Protein AF-A0A6L2ZKD2-F1 (afdb_monomer)

InterPro domains:
  IPR010437 Type III secretion system SsaH/EsaH [PF06287] (17-81)
  IPR010437 Type III secretion system SsaH/EsaH [TIGR02498] (6-81)
  IPR011990 Tetratricopeptide-like helical domain superfamily [G3DSA:1.25.40.10] (4-85)

Mean predicted aligned error: 3.17 Å

pLDDT: mean 94.4, std 8.6, range [49.38, 98.38]

Foldseek 3Di:
DDPDDLVRLVVLLVVLLVCLVVVVLVSNVVNLVCLCVSDVDPVVSLLSNLSNCVSVVVLVVSLVSLVVDPDPSSVVVNVVSVVVVVD

Organism: NCBI:txid138073

Nearest PDB structures (foldseek):
  7y6c-assembly2_E  TM=8.632E-01  e=3.009E-04  Edwardsiella piscicida
  7y6b-assembly2_E  TM=8.811E-01  e=6.964E-04  Edwardsiella piscicida
  4jl0-assembly2_B  TM=6.596E-01  e=3.275E-01  Pseudomonas aeruginosa CHA
  5lyn-assembly1_B  TM=6.396E-01  e=4.097E-01  Saccharomyces cerevisiae
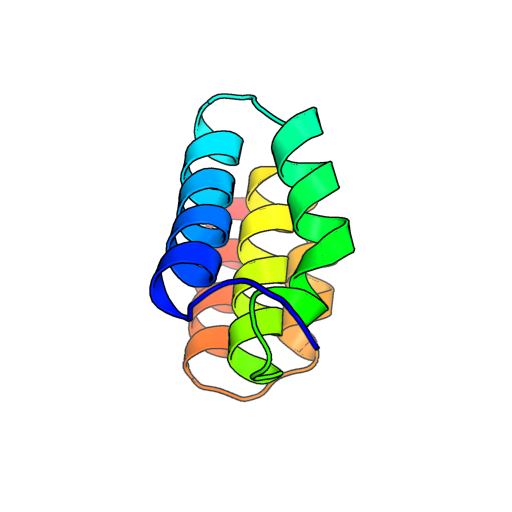  6fd7-assembly1_A  TM=6.136E-01  e=1.060E+00  Homo sapiens

Sequence (87 aa):
MTLLTQSCRQLIVEAAMAGVNHGLHKEVRAILEVLPFLVPDAEVRLSCQAILLFGLGESQQALQLLEKSQEPDALALRQLFESASSS

Radius of gyration: 12.8 Å; Cα contacts (8 Å, |Δi|>4): 79; chains: 1; bounding box: 30×28×29 Å

Structure (mmCIF, N/CA/C/O backbone):
data_AF-A0A6L2ZKD2-F1
#
_entry.id   AF-A0A6L2ZKD2-F1
#
loop_
_atom_site.group_PDB
_atom_site.id
_atom_site.type_symbol
_atom_site.label_atom_id
_atom_site.label_alt_id
_atom_site.label_comp_id
_atom_site.label_asym_id
_atom_site.label_entity_id
_atom_site.label_seq_id
_atom_site.pdbx_PDB_ins_code
_atom_site.Cartn_x
_atom_site.Cartn_y
_atom_site.Cartn_z
_atom_site.occupancy
_atom_site.B_iso_or_equiv
_atom_site.auth_seq_id
_atom_site.auth_comp_id
_atom_site.auth_asym_id
_atom_site.auth_atom_id
_atom_site.pdbx_PDB_model_num
ATOM 1 N N . MET A 1 1 ? 11.285 -14.626 -9.626 1.00 49.38 1 MET A N 1
ATOM 2 C CA . MET A 1 1 ? 12.265 -13.565 -9.951 1.00 49.38 1 MET A CA 1
ATOM 3 C C . MET A 1 1 ? 11.548 -12.490 -10.746 1.00 49.38 1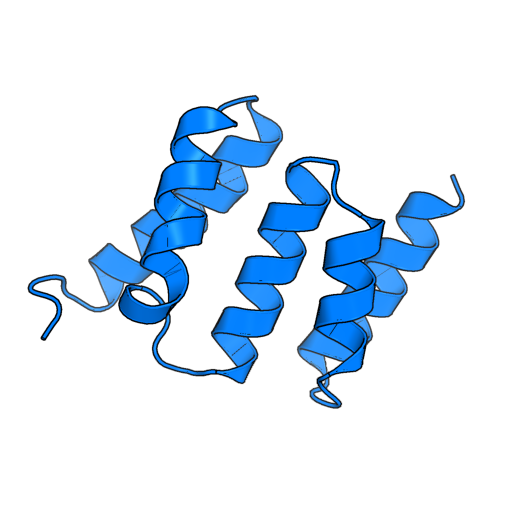 MET A C 1
ATOM 5 O O . MET A 1 1 ? 10.996 -12.809 -11.789 1.00 49.38 1 MET A O 1
ATOM 9 N N . THR A 1 2 ? 11.511 -11.249 -10.268 1.00 61.12 2 THR A N 1
ATOM 10 C CA . THR A 1 2 ? 11.080 -10.103 -11.082 1.00 61.12 2 THR A CA 1
ATOM 11 C C . THR A 1 2 ? 12.252 -9.593 -11.908 1.00 61.12 2 THR A C 1
ATOM 13 O O . THR A 1 2 ? 13.305 -9.312 -11.345 1.00 61.12 2 THR A O 1
ATOM 16 N N . LEU A 1 3 ? 12.064 -9.438 -13.221 1.00 84.19 3 LEU A N 1
ATOM 17 C CA . LEU A 1 3 ? 13.077 -8.917 -14.156 1.00 84.19 3 LEU A CA 1
ATOM 18 C C . LEU A 1 3 ? 13.377 -7.413 -13.965 1.00 84.19 3 LEU A C 1
ATOM 20 O O . LEU A 1 3 ? 14.268 -6.874 -14.612 1.00 84.19 3 LEU A O 1
ATOM 24 N N . LEU A 1 4 ? 12.630 -6.731 -13.092 1.00 93.19 4 LEU A N 1
ATOM 25 C CA . LEU A 1 4 ? 12.715 -5.290 -12.870 1.00 93.19 4 LEU A CA 1
ATOM 26 C C . LEU A 1 4 ? 13.768 -4.925 -11.820 1.00 93.19 4 LEU A C 1
ATOM 28 O O . LEU A 1 4 ? 13.818 -5.522 -10.738 1.00 93.19 4 LEU A O 1
ATOM 32 N N . THR A 1 5 ? 14.533 -3.869 -12.100 1.00 95.50 5 THR A N 1
ATOM 33 C CA . THR A 1 5 ? 15.404 -3.219 -11.111 1.00 95.50 5 THR A CA 1
ATOM 34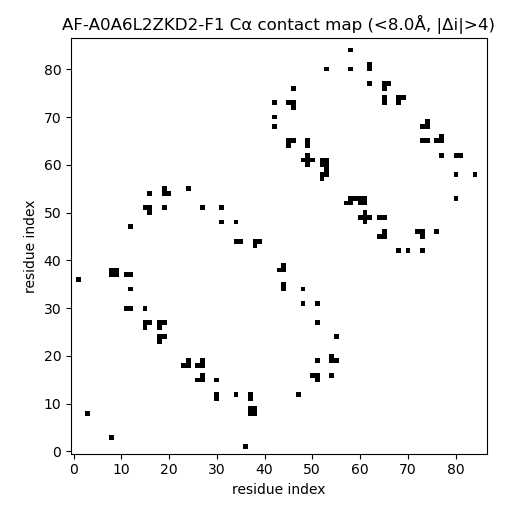 C C . THR A 1 5 ? 14.580 -2.671 -9.943 1.00 95.50 5 THR A C 1
ATOM 36 O O . THR A 1 5 ? 13.375 -2.445 -10.061 1.00 95.50 5 THR A O 1
ATOM 39 N N . GLN A 1 6 ? 15.226 -2.431 -8.799 1.00 94.38 6 GLN A N 1
ATOM 40 C CA . GLN A 1 6 ? 14.559 -1.821 -7.645 1.00 94.38 6 GLN A CA 1
ATOM 41 C C . GLN A 1 6 ? 13.929 -0.467 -7.993 1.00 94.38 6 GLN A C 1
ATOM 43 O O . GLN A 1 6 ? 12.771 -0.241 -7.655 1.00 94.38 6 GLN A O 1
ATOM 48 N N . SER A 1 7 ? 14.655 0.386 -8.718 1.00 96.38 7 SER A N 1
ATOM 49 C CA . SER A 1 7 ? 14.161 1.697 -9.143 1.00 96.38 7 SER A CA 1
ATOM 50 C C . SER A 1 7 ? 12.937 1.595 -10.053 1.00 96.38 7 SER A C 1
ATOM 52 O O . SER A 1 7 ? 11.976 2.333 -9.863 1.00 96.38 7 SER A O 1
ATOM 54 N N . CYS A 1 8 ? 12.909 0.641 -10.990 1.00 97.00 8 CYS A N 1
ATOM 55 C CA . CYS A 1 8 ? 11.728 0.418 -11.823 1.00 97.00 8 CYS A CA 1
ATOM 56 C C . CYS A 1 8 ? 10.516 -0.025 -10.996 1.00 97.00 8 CYS A C 1
ATOM 58 O O . CYS A 1 8 ? 9.414 0.457 -11.236 1.00 97.00 8 CYS A O 1
ATOM 60 N N . ARG A 1 9 ? 10.698 -0.919 -10.015 1.00 97.06 9 ARG A N 1
ATOM 61 C CA . ARG A 1 9 ? 9.585 -1.350 -9.153 1.00 97.06 9 ARG A CA 1
ATOM 62 C C . ARG A 1 9 ? 9.043 -0.196 -8.312 1.00 97.06 9 ARG A C 1
ATOM 64 O O . ARG A 1 9 ? 7.830 -0.048 -8.222 1.00 97.06 9 ARG A O 1
ATOM 71 N N . GLN A 1 10 ? 9.930 0.630 -7.760 1.00 97.19 10 GLN A N 1
ATOM 72 C CA . GLN A 1 10 ? 9.557 1.823 -7.002 1.00 97.19 10 GLN A CA 1
ATOM 73 C C . GLN A 1 10 ? 8.738 2.802 -7.855 1.00 97.19 10 GLN A C 1
ATOM 75 O O . GLN A 1 10 ? 7.645 3.182 -7.446 1.00 97.19 10 GLN A O 1
ATOM 80 N N . LEU A 1 11 ? 9.199 3.119 -9.070 1.00 98.31 11 LEU A N 1
ATOM 81 C CA . LEU A 1 11 ? 8.481 4.019 -9.980 1.00 98.31 11 LEU A CA 1
ATOM 82 C C . LEU A 1 11 ? 7.077 3.516 -10.334 1.00 98.31 11 LEU A C 1
ATOM 84 O O . LEU A 1 11 ? 6.159 4.318 -10.460 1.00 98.31 11 LEU A O 1
ATOM 88 N N . ILE A 1 12 ? 6.883 2.201 -10.480 1.00 98.12 12 ILE A N 1
ATOM 89 C CA . ILE A 1 12 ? 5.551 1.634 -10.745 1.00 98.12 12 ILE A CA 1
ATOM 90 C C . ILE A 1 12 ? 4.611 1.871 -9.553 1.00 98.12 12 ILE A C 1
ATOM 92 O O . ILE A 1 12 ? 3.452 2.234 -9.748 1.00 98.12 12 ILE A O 1
ATOM 96 N N . VAL A 1 13 ? 5.100 1.697 -8.323 1.00 98.00 13 VAL A N 1
ATOM 97 C CA . VAL A 1 13 ? 4.304 1.927 -7.107 1.00 98.00 13 VAL A CA 1
ATOM 98 C C . VAL A 1 13 ? 3.974 3.412 -6.941 1.00 98.00 13 VAL A C 1
ATOM 100 O O . VAL A 1 13 ? 2.819 3.760 -6.703 1.00 98.00 13 VAL A O 1
ATOM 103 N N . GLU A 1 14 ? 4.953 4.294 -7.135 1.00 97.75 14 GLU A N 1
ATOM 104 C CA . GLU A 1 14 ? 4.756 5.750 -7.088 1.00 97.75 14 GLU A CA 1
ATOM 105 C C . GLU A 1 14 ? 3.785 6.226 -8.181 1.00 97.75 14 GLU A C 1
ATOM 107 O O . GLU A 1 14 ? 2.910 7.054 -7.924 1.00 97.75 14 GLU A O 1
ATOM 112 N N . ALA A 1 15 ? 3.861 5.649 -9.385 1.00 98.06 15 ALA A N 1
ATOM 113 C CA . ALA A 1 15 ? 2.915 5.930 -10.460 1.00 98.06 15 ALA A CA 1
ATOM 114 C C . ALA A 1 15 ? 1.483 5.499 -10.103 1.00 98.06 15 ALA A C 1
ATOM 116 O O . ALA A 1 15 ? 0.540 6.211 -10.442 1.00 98.06 15 ALA A O 1
ATOM 117 N N . ALA A 1 16 ? 1.298 4.386 -9.382 1.00 98.12 16 ALA A N 1
ATOM 118 C CA . ALA A 1 16 ? -0.020 3.998 -8.878 1.00 98.12 16 ALA A CA 1
ATOM 119 C C . ALA A 1 16 ? -0.557 4.999 -7.840 1.00 98.12 16 ALA A C 1
ATOM 121 O O . ALA A 1 16 ? -1.738 5.342 -7.878 1.00 98.12 16 ALA A O 1
ATOM 122 N N . MET A 1 17 ? 0.305 5.522 -6.960 1.00 96.88 17 MET A N 1
ATOM 123 C CA . MET A 1 17 ? -0.079 6.561 -5.994 1.00 96.88 17 MET A CA 1
ATOM 124 C C . MET A 1 17 ? -0.481 7.873 -6.680 1.00 96.88 17 MET A C 1
ATOM 126 O O . MET A 1 17 ? -1.436 8.523 -6.267 1.00 96.88 17 MET A O 1
ATOM 130 N N . ALA A 1 18 ? 0.198 8.265 -7.759 1.00 97.38 18 ALA A N 1
ATOM 131 C CA . ALA A 1 18 ? -0.259 9.388 -8.576 1.00 97.38 18 ALA A CA 1
ATOM 132 C C . ALA A 1 18 ? -1.576 9.047 -9.301 1.00 97.38 18 ALA A C 1
ATOM 134 O O . ALA A 1 18 ? -2.492 9.864 -9.364 1.00 97.38 18 ALA A O 1
ATOM 135 N N . GLY A 1 19 ? -1.692 7.819 -9.810 1.00 97.56 19 GLY A N 1
ATOM 136 C CA . GLY A 1 19 ? -2.837 7.346 -10.581 1.00 97.56 19 GLY A CA 1
ATOM 137 C C . GLY A 1 19 ? -4.161 7.372 -9.819 1.00 97.56 19 GLY A C 1
ATOM 138 O O . GLY A 1 19 ? -5.172 7.756 -10.412 1.00 97.56 19 GLY A O 1
ATOM 139 N N . VAL A 1 20 ? -4.169 7.047 -8.518 1.00 95.56 20 VAL A N 1
ATOM 140 C CA . VAL A 1 20 ? -5.389 7.153 -7.691 1.00 95.56 20 VAL A CA 1
ATOM 141 C C . VAL A 1 20 ? -5.935 8.582 -7.664 1.00 95.56 20 VAL A C 1
ATOM 143 O O . VAL A 1 20 ? -7.136 8.776 -7.816 1.00 95.56 20 VAL A O 1
ATOM 146 N N . ASN A 1 21 ? -5.060 9.590 -7.608 1.00 90.81 21 ASN A N 1
ATOM 147 C CA . ASN A 1 21 ? -5.460 11.001 -7.582 1.00 90.81 21 ASN A CA 1
ATOM 148 C C . ASN A 1 21 ? -5.971 11.515 -8.939 1.00 90.81 21 ASN A C 1
ATOM 150 O O . ASN A 1 21 ? -6.602 12.568 -9.008 1.00 90.81 21 ASN A O 1
ATOM 154 N N . HIS A 1 22 ? -5.701 10.784 -10.023 1.00 95.56 22 HIS A N 1
ATOM 155 C CA . HIS A 1 22 ? -6.061 11.162 -11.391 1.00 95.56 22 HIS A CA 1
ATOM 156 C C . HIS A 1 22 ? -7.134 10.256 -12.014 1.00 95.56 22 HIS A C 1
ATOM 158 O O . HIS A 1 22 ? -7.385 10.339 -13.216 1.00 95.56 22 HIS A O 1
ATOM 164 N N . GLY A 1 23 ? -7.785 9.399 -11.222 1.00 94.38 23 GLY A N 1
ATOM 165 C CA . GLY A 1 23 ? -8.884 8.552 -11.695 1.00 94.38 23 GLY A CA 1
ATOM 166 C C . GLY A 1 23 ? -8.453 7.339 -12.529 1.00 94.38 23 GLY A C 1
ATOM 167 O O . GLY A 1 23 ? -9.296 6.707 -13.168 1.00 94.38 23 GLY A O 1
ATOM 168 N N . LEU A 1 24 ? -7.165 6.972 -12.520 1.00 97.62 24 LEU A N 1
ATOM 169 C CA . LEU A 1 24 ? -6.611 5.821 -13.255 1.00 97.62 24 LEU A CA 1
ATOM 170 C C . LEU A 1 24 ? -6.884 4.493 -12.527 1.00 97.62 24 LEU A C 1
ATOM 172 O O . LEU A 1 24 ? -5.985 3.709 -12.223 1.00 97.62 24 LEU A O 1
ATOM 176 N N . HIS A 1 25 ? -8.145 4.249 -12.170 1.00 96.88 25 HIS A N 1
ATOM 177 C CA . HIS A 1 25 ? -8.511 3.161 -11.260 1.00 96.88 25 HIS A CA 1
ATOM 178 C C . HIS A 1 25 ? -8.185 1.773 -11.827 1.00 96.88 25 HIS A C 1
ATOM 180 O O . HIS A 1 25 ? -7.862 0.862 -11.066 1.00 96.88 25 HIS A O 1
ATOM 186 N N . LYS A 1 26 ? -8.269 1.587 -13.152 1.00 97.62 26 LYS A N 1
ATOM 187 C CA . LYS A 1 26 ? -7.982 0.294 -13.794 1.00 97.62 26 LYS A CA 1
ATOM 188 C C . LYS A 1 26 ? -6.498 -0.047 -13.699 1.00 97.62 26 LYS A C 1
ATOM 190 O O . LYS A 1 26 ? -6.144 -1.163 -13.334 1.00 97.62 26 LYS A O 1
ATOM 195 N N . GLU A 1 27 ? -5.649 0.929 -13.987 1.00 97.94 27 GLU A N 1
ATOM 196 C CA . GLU A 1 27 ? -4.196 0.826 -13.940 1.00 97.94 27 GLU A CA 1
ATOM 197 C C . GLU A 1 27 ? -3.722 0.595 -12.504 1.00 97.94 27 GLU A C 1
ATOM 199 O O . GLU A 1 27 ? -2.921 -0.304 -12.251 1.00 97.94 27 GLU A O 1
ATOM 204 N N . VAL A 1 28 ? -4.282 1.343 -11.547 1.00 98.38 28 VAL A N 1
ATOM 205 C CA . VAL A 1 28 ? -3.982 1.159 -10.122 1.00 98.38 28 VAL A CA 1
ATOM 206 C C . VAL A 1 28 ? -4.359 -0.246 -9.658 1.00 98.38 28 VAL A C 1
ATOM 208 O O . VAL A 1 28 ? -3.556 -0.888 -8.984 1.00 98.38 28 VAL A O 1
ATOM 211 N N . ARG A 1 29 ? -5.542 -0.758 -10.029 1.00 98.00 29 ARG A N 1
ATOM 212 C CA . ARG A 1 29 ? -5.950 -2.127 -9.667 1.00 98.00 29 ARG A CA 1
ATOM 213 C C . ARG A 1 29 ? -5.002 -3.176 -10.242 1.00 98.00 29 ARG A C 1
ATOM 215 O O . ARG A 1 29 ? -4.597 -4.071 -9.509 1.00 98.00 29 ARG A O 1
ATOM 222 N N . ALA A 1 30 ? -4.585 -3.025 -11.498 1.00 97.94 30 ALA A N 1
ATOM 223 C CA . ALA A 1 30 ? -3.606 -3.927 -12.102 1.00 97.94 30 ALA A CA 1
ATOM 224 C C . ALA A 1 30 ? -2.260 -3.910 -11.349 1.00 97.94 30 ALA A C 1
ATOM 226 O O . ALA A 1 30 ? -1.644 -4.955 -11.150 1.00 97.94 30 ALA A O 1
ATOM 227 N N . ILE A 1 31 ? -1.813 -2.739 -10.883 1.00 97.81 31 ILE A N 1
ATOM 228 C CA . ILE A 1 31 ? -0.587 -2.617 -10.079 1.00 97.81 31 ILE A CA 1
ATOM 229 C C . ILE A 1 31 ? -0.768 -3.235 -8.684 1.00 97.81 31 ILE A C 1
ATOM 231 O O . ILE A 1 31 ? 0.147 -3.893 -8.185 1.00 97.81 31 ILE A O 1
ATOM 235 N N . LEU A 1 32 ? -1.945 -3.078 -8.073 1.00 97.56 32 LEU A N 1
ATOM 236 C CA . LEU A 1 32 ? -2.278 -3.663 -6.772 1.00 97.56 32 LEU A CA 1
ATOM 237 C C . LEU A 1 32 ? -2.160 -5.197 -6.789 1.00 97.56 32 LEU A C 1
ATOM 239 O O . LEU A 1 32 ? -1.603 -5.779 -5.859 1.00 97.56 32 LEU A O 1
ATOM 243 N N . GLU A 1 33 ? -2.617 -5.845 -7.865 1.00 96.69 33 GLU A N 1
ATOM 244 C CA . GLU A 1 33 ? -2.545 -7.305 -8.043 1.00 96.69 33 GLU A CA 1
ATOM 245 C C . GLU A 1 33 ? -1.105 -7.836 -8.071 1.00 96.69 33 GLU A C 1
ATOM 247 O O . GLU A 1 33 ? -0.831 -8.943 -7.603 1.00 96.69 33 GLU A O 1
ATOM 252 N N . VAL A 1 34 ? -0.162 -7.040 -8.582 1.00 96.44 34 VAL A N 1
ATOM 253 C CA . VAL A 1 34 ? 1.254 -7.423 -8.684 1.00 96.44 34 VAL A CA 1
ATOM 254 C C . VAL A 1 34 ? 2.128 -6.818 -7.585 1.00 96.44 34 VAL A C 1
ATOM 256 O O . VAL A 1 34 ? 3.344 -7.028 -7.579 1.00 96.44 34 VAL A O 1
ATOM 259 N N . LEU A 1 35 ? 1.542 -6.109 -6.619 1.00 96.88 35 LEU A N 1
ATOM 260 C CA . LEU A 1 35 ? 2.272 -5.403 -5.566 1.00 96.88 35 LEU A CA 1
ATOM 261 C C . LEU A 1 35 ? 3.254 -6.290 -4.762 1.00 96.88 35 LEU A C 1
ATOM 263 O O . LEU A 1 35 ? 4.358 -5.812 -4.488 1.00 96.88 35 LEU A O 1
ATOM 267 N N . PRO A 1 36 ? 2.967 -7.577 -4.452 1.00 96.38 36 PRO A N 1
ATOM 268 C CA . PRO A 1 36 ? 3.935 -8.489 -3.820 1.00 96.38 36 PRO A CA 1
ATOM 269 C C . PRO A 1 36 ? 5.242 -8.677 -4.590 1.00 96.38 36 PRO A C 1
ATOM 271 O O . PRO A 1 36 ? 6.282 -8.959 -3.997 1.00 96.38 36 PRO A O 1
ATOM 274 N N . PHE A 1 37 ? 5.201 -8.504 -5.908 1.00 95.62 37 PHE A N 1
ATOM 275 C CA . PHE A 1 37 ? 6.373 -8.589 -6.769 1.00 95.62 37 PHE A CA 1
ATOM 276 C C . PHE A 1 37 ? 7.117 -7.253 -6.863 1.00 95.62 37 PHE A C 1
ATOM 278 O O . PHE A 1 37 ? 8.318 -7.240 -7.128 1.00 95.62 37 PHE A O 1
ATOM 285 N N . LEU A 1 38 ? 6.425 -6.133 -6.638 1.00 97.06 38 LEU A N 1
ATOM 286 C CA . LEU A 1 38 ? 6.991 -4.785 -6.696 1.00 97.06 38 LEU A CA 1
ATOM 287 C C . LEU A 1 38 ? 7.677 -4.390 -5.383 1.00 97.06 38 LEU A C 1
ATOM 289 O O . LEU A 1 38 ? 8.789 -3.854 -5.405 1.00 97.06 38 LEU A O 1
ATOM 293 N N . VAL A 1 39 ? 7.054 -4.726 -4.253 1.00 96.88 39 VAL A N 1
ATOM 294 C CA . VAL A 1 39 ? 7.513 -4.385 -2.901 1.00 96.88 39 VAL A CA 1
ATOM 295 C C . VAL A 1 39 ? 7.740 -5.679 -2.111 1.00 96.88 39 VAL A C 1
ATOM 297 O O . VAL A 1 39 ? 6.783 -6.234 -1.573 1.00 96.88 39 VAL A O 1
ATOM 300 N N . PRO A 1 40 ? 8.979 -6.211 -2.061 1.00 94.31 40 PRO A N 1
ATOM 301 C CA . PRO A 1 40 ? 9.266 -7.472 -1.371 1.00 94.31 40 PRO A CA 1
ATOM 302 C C . PRO A 1 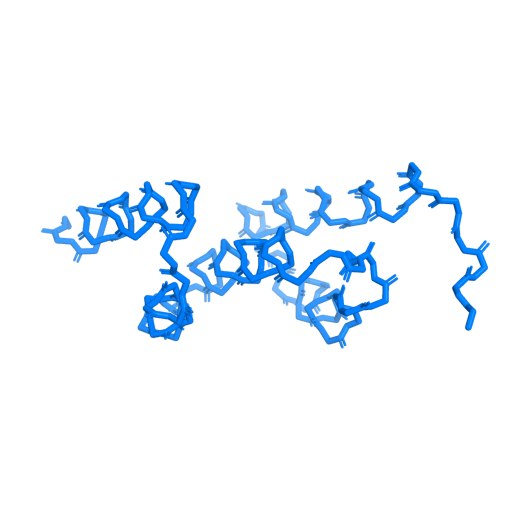40 ? 9.095 -7.385 0.148 1.00 94.31 40 PRO A C 1
ATOM 304 O O . PRO A 1 40 ? 8.614 -8.337 0.765 1.00 94.31 40 PRO A O 1
ATOM 307 N N . ASP A 1 41 ? 9.450 -6.240 0.735 1.00 95.88 41 ASP A N 1
ATOM 308 C CA . ASP A 1 41 ? 9.277 -5.983 2.162 1.00 95.88 41 ASP A CA 1
ATOM 309 C C . ASP A 1 41 ? 7.787 -5.987 2.530 1.00 95.88 41 ASP A C 1
ATOM 311 O O . ASP A 1 41 ? 6.974 -5.335 1.872 1.00 95.88 41 ASP A O 1
ATOM 315 N N . ALA A 1 42 ? 7.416 -6.791 3.526 1.00 95.94 42 ALA A N 1
ATOM 316 C CA . ALA A 1 42 ? 6.018 -7.032 3.854 1.00 95.94 42 ALA A CA 1
ATOM 317 C C . ALA A 1 42 ? 5.338 -5.828 4.509 1.00 95.94 42 ALA A C 1
ATOM 319 O O . ALA A 1 42 ? 4.183 -5.557 4.179 1.00 95.94 42 ALA A O 1
ATOM 320 N N . GLU A 1 43 ? 6.052 -5.101 5.364 1.00 95.94 43 GLU A N 1
ATOM 321 C CA . GLU A 1 43 ? 5.517 -3.947 6.088 1.00 95.94 43 GLU A CA 1
ATOM 322 C C . GLU A 1 43 ? 5.389 -2.744 5.152 1.00 95.94 43 GLU A C 1
ATOM 324 O O . GLU A 1 43 ? 4.327 -2.123 5.069 1.00 95.94 43 GLU A O 1
ATOM 329 N N . VAL A 1 44 ? 6.410 -2.487 4.326 1.00 96.25 44 VAL A N 1
ATOM 330 C CA . VAL A 1 44 ? 6.334 -1.435 3.297 1.00 96.25 44 VAL A CA 1
ATOM 331 C C . VAL A 1 44 ? 5.204 -1.737 2.310 1.00 96.25 44 VAL A C 1
ATOM 333 O O . VAL A 1 44 ? 4.424 -0.851 1.956 1.00 96.25 44 VAL A O 1
ATOM 336 N N . ARG A 1 45 ? 5.064 -2.999 1.885 1.00 97.44 45 ARG A N 1
ATOM 337 C CA . ARG A 1 45 ? 3.995 -3.412 0.968 1.00 97.44 45 ARG A CA 1
ATOM 338 C C . ARG A 1 45 ? 2.612 -3.197 1.565 1.00 97.44 45 ARG A C 1
ATOM 340 O O . ARG A 1 45 ? 1.724 -2.751 0.842 1.00 97.44 45 ARG A O 1
ATOM 347 N N . LEU A 1 46 ? 2.433 -3.530 2.840 1.00 98.00 46 LEU A N 1
ATOM 348 C CA . LEU A 1 46 ? 1.175 -3.352 3.558 1.00 98.00 46 LEU A CA 1
ATOM 349 C C . LEU A 1 46 ? 0.762 -1.876 3.551 1.00 98.00 46 LEU A C 1
ATOM 351 O O . LEU A 1 46 ? -0.357 -1.559 3.143 1.00 98.00 46 LEU A O 1
ATOM 355 N N . SER A 1 47 ? 1.686 -0.979 3.893 1.00 97.56 47 SER A N 1
ATOM 356 C CA . SER A 1 47 ? 1.466 0.471 3.852 1.00 97.56 47 SER A CA 1
ATOM 357 C C . SER A 1 47 ? 1.138 0.972 2.441 1.00 97.56 47 SER A C 1
ATOM 359 O O . SER A 1 47 ? 0.156 1.693 2.253 1.00 97.56 47 SER A O 1
ATOM 361 N N . CYS A 1 48 ? 1.883 0.536 1.416 1.00 97.75 48 CYS A N 1
ATOM 362 C CA . CYS A 1 48 ? 1.578 0.878 0.022 1.00 97.75 48 CYS A CA 1
ATOM 363 C C . CYS A 1 48 ? 0.184 0.391 -0.401 1.00 97.75 48 CYS A C 1
ATOM 365 O O . CYS A 1 48 ? -0.564 1.134 -1.035 1.00 97.75 48 CYS A O 1
ATOM 367 N N . GLN A 1 49 ? -0.182 -0.841 -0.043 1.00 98.19 49 GLN A N 1
ATOM 368 C CA . GLN A 1 49 ? -1.487 -1.411 -0.367 1.00 98.19 49 GLN A CA 1
ATO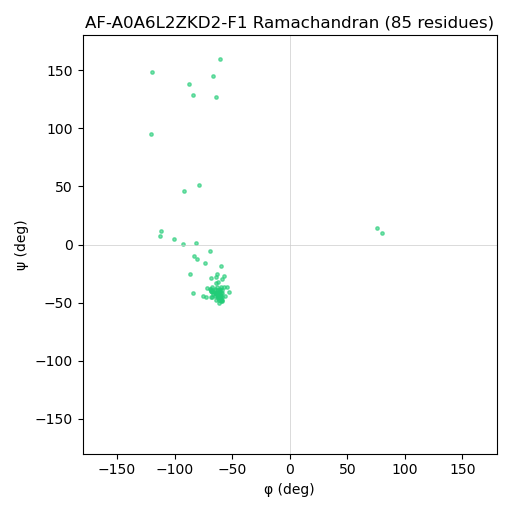M 369 C C . GLN A 1 49 ? -2.618 -0.619 0.297 1.00 98.19 49 GLN A C 1
ATOM 371 O O . GLN A 1 49 ? -3.616 -0.326 -0.360 1.00 98.19 49 GLN A O 1
ATOM 376 N N . ALA A 1 50 ? -2.452 -0.229 1.563 1.00 98.12 50 ALA A N 1
ATOM 377 C CA . ALA A 1 50 ? -3.435 0.571 2.283 1.00 98.12 50 ALA A CA 1
ATOM 378 C C . ALA A 1 50 ? -3.650 1.945 1.626 1.00 98.12 50 ALA A C 1
ATOM 380 O O . ALA A 1 50 ? -4.795 2.347 1.428 1.00 98.12 50 ALA A O 1
ATOM 381 N N . ILE A 1 51 ? -2.573 2.628 1.220 1.00 97.44 51 ILE A N 1
ATOM 382 C CA . ILE A 1 51 ? -2.648 3.913 0.502 1.00 97.44 51 ILE A CA 1
ATOM 383 C C . ILE A 1 51 ? -3.438 3.775 -0.801 1.00 97.44 51 ILE A C 1
ATOM 385 O O . ILE A 1 51 ? -4.332 4.577 -1.069 1.00 97.44 51 ILE A O 1
ATOM 389 N N . LEU A 1 52 ? -3.143 2.748 -1.601 1.00 98.00 52 LEU A N 1
ATOM 390 C CA . LEU A 1 52 ? -3.828 2.537 -2.876 1.00 98.00 52 LEU A CA 1
ATOM 391 C C . LEU A 1 52 ? -5.310 2.192 -2.680 1.00 98.00 52 LEU A C 1
ATOM 393 O O . LEU A 1 52 ? -6.153 2.743 -3.382 1.00 98.00 52 LEU A O 1
ATOM 397 N N . LEU A 1 53 ? -5.644 1.334 -1.709 1.00 97.94 53 LEU A N 1
ATOM 398 C CA . LEU A 1 53 ? -7.036 1.015 -1.369 1.00 97.94 53 LEU A CA 1
ATOM 399 C C . LEU A 1 53 ? -7.798 2.262 -0.910 1.00 97.94 53 LEU A C 1
ATOM 401 O O . LEU A 1 53 ? -8.907 2.508 -1.380 1.00 97.94 53 L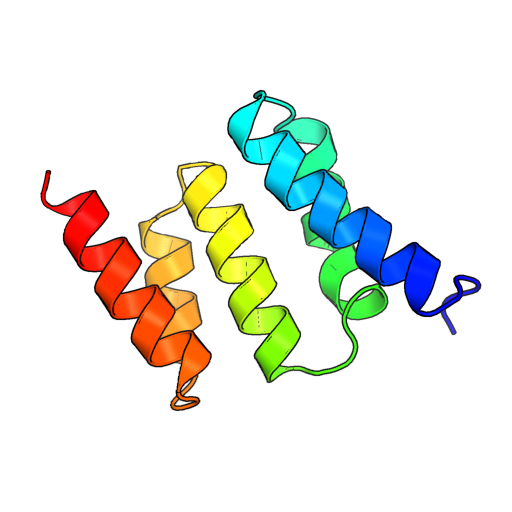EU A O 1
ATOM 405 N N . PHE A 1 54 ? -7.193 3.084 -0.051 1.00 96.81 54 PHE A N 1
ATOM 406 C CA . PHE A 1 54 ? -7.806 4.328 0.408 1.00 96.81 54 PHE A CA 1
ATOM 407 C C . PHE A 1 54 ? -8.044 5.300 -0.756 1.00 96.81 54 PHE A C 1
ATOM 409 O O . PHE A 1 54 ? -9.149 5.818 -0.904 1.00 96.81 54 PHE A O 1
ATOM 416 N N . GLY A 1 55 ? -7.049 5.483 -1.632 1.00 95.12 55 GLY A N 1
ATOM 417 C CA . GLY A 1 55 ? -7.170 6.317 -2.832 1.00 95.12 55 GLY A CA 1
ATOM 418 C C . GLY A 1 55 ? -8.204 5.812 -3.847 1.00 95.12 55 GLY A C 1
ATOM 419 O O . GLY A 1 55 ? -8.776 6.607 -4.584 1.00 95.12 55 GLY A O 1
ATOM 420 N N . LEU A 1 56 ? -8.500 4.509 -3.860 1.00 96.56 56 LEU A N 1
ATOM 421 C CA . LEU A 1 56 ? -9.581 3.911 -4.656 1.00 96.56 56 LEU A CA 1
ATOM 422 C C . LEU A 1 56 ? -10.973 4.047 -4.006 1.00 96.56 56 LEU A C 1
ATOM 424 O O . LEU A 1 56 ? -11.953 3.549 -4.563 1.00 96.56 56 LEU A O 1
ATOM 428 N N . GLY A 1 57 ? -11.077 4.693 -2.840 1.00 95.56 57 GLY A N 1
ATOM 429 C CA . GLY A 1 57 ? -12.318 4.813 -2.070 1.00 95.56 57 GLY A CA 1
ATOM 430 C C . GLY A 1 57 ? -12.658 3.573 -1.236 1.00 95.56 57 GLY A C 1
ATOM 431 O O . GLY A 1 57 ? -13.749 3.480 -0.679 1.00 95.56 57 GLY A O 1
ATOM 432 N N . GLU A 1 58 ? -11.741 2.613 -1.114 1.00 96.81 58 GLU A N 1
ATOM 433 C CA . GLU A 1 58 ? -11.912 1.388 -0.326 1.00 96.81 58 GLU A CA 1
ATOM 434 C C . GLU A 1 58 ? -11.398 1.576 1.114 1.00 96.81 58 GLU A C 1
ATOM 436 O O . GLU A 1 58 ? -10.676 0.738 1.662 1.00 96.81 58 GLU A O 1
ATOM 441 N N . SER A 1 59 ? -11.768 2.694 1.747 1.00 96.06 59 SER A N 1
ATOM 442 C CA . SER A 1 59 ? -11.209 3.146 3.030 1.00 96.06 59 SER A CA 1
ATOM 443 C C . SER A 1 59 ? -11.347 2.120 4.159 1.00 96.06 59 SER A C 1
ATOM 445 O O . SER A 1 59 ? -1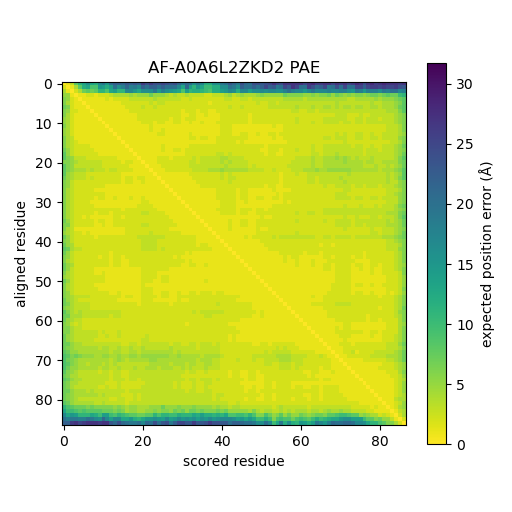0.424 1.952 4.951 1.00 96.06 59 SER A O 1
ATOM 447 N N . GLN A 1 60 ? -12.456 1.374 4.211 1.00 96.38 60 GLN A N 1
ATOM 448 C CA . GLN A 1 60 ? -12.645 0.326 5.220 1.00 96.38 60 GLN A CA 1
ATOM 449 C C . GLN A 1 60 ? -11.624 -0.812 5.070 1.00 96.38 60 GLN A C 1
ATOM 451 O O . GLN A 1 60 ? -11.076 -1.280 6.066 1.00 96.38 60 GLN A O 1
ATOM 456 N N . GLN A 1 61 ? -11.342 -1.241 3.836 1.00 97.38 61 GLN A N 1
ATOM 457 C CA . GLN A 1 61 ? -10.352 -2.290 3.584 1.00 97.38 61 GLN A CA 1
ATOM 458 C C . GLN A 1 61 ? -8.934 -1.798 3.894 1.00 97.38 61 GLN A C 1
ATOM 460 O O . GLN A 1 61 ? -8.138 -2.546 4.458 1.00 97.38 61 GLN A O 1
ATOM 465 N N . ALA A 1 62 ? -8.634 -0.533 3.577 1.00 97.81 62 ALA A N 1
ATOM 466 C CA . ALA A 1 62 ? -7.360 0.092 3.921 1.00 97.81 62 ALA A CA 1
ATOM 467 C C . ALA A 1 62 ? -7.120 0.106 5.441 1.00 97.81 62 ALA A C 1
ATOM 469 O O . ALA A 1 62 ? -6.055 -0.303 5.897 1.00 97.81 62 ALA A O 1
ATOM 470 N N . LEU A 1 63 ? -8.125 0.501 6.231 1.00 97.56 63 LEU A N 1
ATOM 471 C CA . LEU A 1 63 ? -8.039 0.513 7.696 1.00 97.56 63 LEU A CA 1
ATOM 472 C C . LEU A 1 63 ? -7.862 -0.898 8.276 1.00 97.56 63 LEU A C 1
ATOM 474 O O . LEU A 1 63 ? -6.937 -1.119 9.053 1.00 97.56 63 LEU A O 1
ATOM 478 N N . GLN A 1 64 ? -8.669 -1.872 7.838 1.00 97.19 64 GLN A N 1
ATOM 479 C CA . GLN A 1 64 ? -8.535 -3.278 8.261 1.00 97.19 64 GLN A CA 1
ATOM 480 C C . GLN A 1 64 ? -7.166 -3.878 7.925 1.00 97.19 64 GLN A C 1
ATOM 482 O O . GLN A 1 64 ? -6.695 -4.801 8.593 1.00 97.19 64 GLN A O 1
ATOM 487 N N . LEU A 1 65 ? -6.533 -3.402 6.854 1.00 97.38 65 LEU A N 1
ATOM 488 C CA . LEU A 1 65 ? -5.197 -3.839 6.489 1.00 97.38 65 LEU A CA 1
ATOM 489 C C . LEU A 1 65 ? -4.144 -3.267 7.446 1.00 97.38 65 LEU A C 1
ATOM 491 O O . LEU A 1 65 ? -3.292 -4.022 7.912 1.00 97.38 65 LEU A O 1
ATOM 495 N N . LEU A 1 66 ? -4.237 -1.976 7.773 1.00 97.75 66 LEU A N 1
ATOM 496 C CA . LEU A 1 66 ? -3.325 -1.296 8.700 1.00 97.75 66 LEU A CA 1
ATOM 497 C C . LEU A 1 66 ? -3.406 -1.852 10.128 1.00 97.75 66 LEU A C 1
ATOM 499 O O . LEU A 1 66 ? -2.398 -1.877 10.823 1.00 97.75 66 LEU A O 1
ATOM 503 N N . GLU A 1 67 ? -4.555 -2.393 10.544 1.00 96.19 67 GLU A N 1
ATOM 504 C CA . GLU A 1 67 ? -4.718 -3.075 11.842 1.00 96.19 67 GLU A CA 1
ATOM 505 C C . GLU A 1 67 ? -3.808 -4.295 12.037 1.00 96.19 67 GLU A C 1
ATOM 507 O O . GLU A 1 67 ? -3.604 -4.741 13.167 1.00 96.19 67 GLU A O 1
ATOM 512 N N . LYS A 1 68 ? -3.260 -4.847 10.951 1.00 96.12 68 LYS A N 1
ATOM 513 C CA . LYS A 1 68 ? -2.390 -6.028 10.996 1.00 96.12 68 LYS A CA 1
ATOM 514 C C . LYS A 1 68 ? -0.936 -5.697 11.326 1.00 96.12 68 LYS A C 1
ATOM 516 O O . LYS A 1 68 ? -0.169 -6.628 11.554 1.00 96.12 68 LYS A O 1
ATOM 521 N N . SER A 1 69 ? -0.565 -4.417 11.343 1.00 96.25 69 SER A N 1
ATOM 522 C CA . SER A 1 69 ? 0.796 -3.960 11.624 1.00 96.25 69 SER A CA 1
ATOM 523 C C . SER A 1 69 ? 0.838 -3.049 12.850 1.00 96.25 69 SER A C 1
ATOM 525 O O . SER A 1 69 ? -0.110 -2.326 13.153 1.00 96.25 69 SER A O 1
ATOM 527 N N . GLN A 1 70 ? 1.956 -3.112 13.570 1.00 94.50 70 GLN A N 1
ATOM 528 C CA . GLN A 1 70 ? 2.291 -2.218 14.683 1.00 94.50 70 GLN A CA 1
ATOM 529 C C . GLN A 1 70 ? 3.484 -1.315 14.334 1.00 94.50 70 GLN A C 1
ATOM 531 O O . GLN A 1 70 ? 4.000 -0.617 15.206 1.00 94.50 70 GLN A O 1
ATOM 536 N N . GLU A 1 71 ? 3.941 -1.337 13.078 1.00 96.19 71 GLU A N 1
ATOM 537 C CA . GLU A 1 71 ? 5.041 -0.487 12.636 1.00 96.19 71 GLU A CA 1
ATOM 538 C C . GLU A 1 71 ? 4.632 0.995 12.666 1.00 96.19 71 GLU A C 1
ATOM 540 O O . GLU A 1 71 ? 3.476 1.326 12.364 1.00 96.19 71 GLU A O 1
ATOM 545 N N . PRO A 1 72 ? 5.564 1.912 12.994 1.00 95.88 72 PRO A N 1
ATOM 546 C CA . PRO A 1 72 ? 5.262 3.335 13.145 1.00 95.88 72 PRO A CA 1
ATOM 547 C C . PRO A 1 72 ? 4.547 3.945 11.934 1.00 95.88 72 PRO A C 1
ATOM 549 O O . PRO A 1 72 ? 3.594 4.707 12.101 1.00 95.88 72 PRO A O 1
ATOM 552 N N . ASP A 1 73 ? 4.960 3.567 10.723 1.00 92.50 73 ASP A N 1
ATOM 553 C CA . ASP A 1 73 ? 4.379 4.079 9.479 1.00 92.50 73 ASP A CA 1
ATOM 554 C C . ASP A 1 73 ? 2.926 3.618 9.287 1.00 92.50 73 ASP A C 1
ATOM 556 O O . ASP A 1 73 ? 2.071 4.406 8.879 1.00 92.50 73 ASP A O 1
ATOM 560 N N . ALA A 1 74 ? 2.614 2.363 9.626 1.00 96.62 74 ALA A N 1
ATOM 561 C CA . ALA A 1 74 ? 1.257 1.831 9.523 1.00 96.62 74 ALA A CA 1
ATOM 562 C C . ALA A 1 74 ? 0.315 2.489 10.544 1.00 96.62 74 ALA A C 1
ATOM 564 O O . ALA A 1 74 ? -0.822 2.841 10.215 1.00 96.62 74 ALA A O 1
ATOM 565 N N . LEU A 1 75 ? 0.80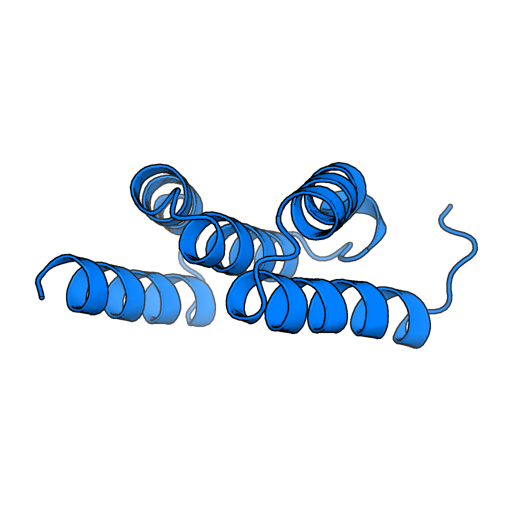4 2.723 11.767 1.00 97.06 75 LEU A N 1
ATOM 566 C CA . LEU A 1 75 ? 0.063 3.445 12.803 1.00 97.06 75 LEU A CA 1
ATOM 567 C C . LEU A 1 75 ? -0.213 4.898 12.393 1.00 97.06 75 LEU A C 1
ATOM 569 O O . LEU A 1 75 ? -1.341 5.373 12.544 1.00 97.06 75 LEU A O 1
ATOM 573 N N . ALA A 1 76 ? 0.785 5.587 11.832 1.00 96.88 76 ALA A N 1
ATOM 574 C CA . ALA A 1 76 ? 0.629 6.952 11.337 1.00 96.88 76 ALA A CA 1
ATOM 575 C C . ALA A 1 76 ? -0.390 7.033 10.187 1.00 96.88 76 ALA A C 1
ATOM 577 O O . ALA A 1 76 ? -1.273 7.895 10.200 1.00 96.88 76 ALA A O 1
ATOM 578 N N . LEU A 1 77 ? -0.325 6.105 9.224 1.00 97.06 77 LEU A N 1
ATOM 579 C CA . LEU A 1 77 ? -1.296 6.021 8.129 1.00 97.06 77 LEU A CA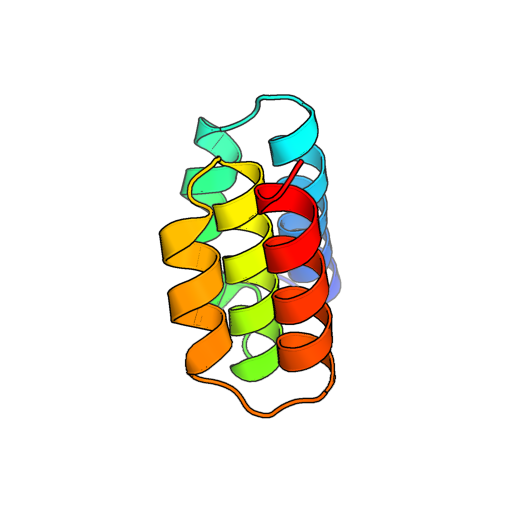 1
ATOM 580 C C . LEU A 1 77 ? -2.716 5.757 8.634 1.00 97.06 77 LEU A C 1
ATOM 582 O O . LEU A 1 77 ? -3.662 6.367 8.138 1.00 97.06 77 LEU A O 1
ATOM 586 N N . ARG A 1 78 ? -2.877 4.893 9.644 1.00 97.06 78 ARG A N 1
ATOM 587 C CA . ARG A 1 78 ? -4.192 4.591 10.222 1.00 97.06 78 ARG A CA 1
ATOM 588 C C . ARG A 1 78 ? -4.831 5.843 10.812 1.00 97.06 78 ARG A C 1
ATOM 590 O O . ARG A 1 78 ? -5.967 6.157 10.470 1.00 97.06 78 ARG A O 1
ATOM 597 N N . GLN A 1 79 ? -4.085 6.575 11.639 1.00 96.31 79 GLN A N 1
ATOM 598 C CA . GLN A 1 79 ? -4.563 7.822 12.244 1.00 96.31 79 GLN A CA 1
ATOM 599 C C . GLN A 1 79 ? -4.937 8.857 11.177 1.00 96.31 79 GLN A C 1
ATOM 601 O O . GLN A 1 79 ? -5.974 9.517 11.276 1.00 96.31 79 GLN A O 1
ATOM 606 N N . LEU A 1 80 ? -4.122 8.964 10.123 1.00 96.56 80 LEU A N 1
ATOM 607 C CA . LEU A 1 80 ? -4.395 9.860 9.005 1.00 96.56 80 LEU A CA 1
ATOM 608 C C . LEU A 1 80 ? -5.709 9.488 8.301 1.00 96.56 80 LEU A C 1
ATOM 610 O O . LEU A 1 80 ? -6.554 10.356 8.085 1.00 96.56 80 LEU A O 1
ATOM 614 N N . PHE A 1 81 ? -5.916 8.210 7.986 1.00 95.56 81 PHE A N 1
ATOM 615 C CA . PHE A 1 81 ? -7.113 7.747 7.276 1.00 95.56 81 PHE A CA 1
ATOM 616 C C . PHE A 1 81 ? -8.382 7.868 8.121 1.00 95.56 81 PHE A C 1
ATOM 618 O O . PHE A 1 81 ? -9.415 8.288 7.602 1.00 95.56 81 PHE A O 1
ATOM 625 N N . GLU A 1 82 ? -8.306 7.562 9.419 1.00 94.31 82 GLU A N 1
ATOM 626 C CA . GLU A 1 82 ? -9.421 7.745 10.354 1.00 94.31 82 GLU A CA 1
ATOM 627 C C . GLU A 1 82 ? -9.855 9.218 10.394 1.00 94.31 82 GLU A C 1
ATOM 629 O O . GLU A 1 82 ? -11.043 9.511 10.234 1.00 94.31 82 GLU A O 1
ATOM 634 N N . SER A 1 83 ? -8.902 10.155 10.480 1.00 93.56 83 SER A N 1
ATOM 635 C CA . SER A 1 83 ? -9.212 11.591 10.475 1.00 93.56 83 SER A CA 1
ATOM 636 C C . SER A 1 83 ? -9.865 12.053 9.166 1.00 93.56 83 SER A C 1
ATOM 638 O O . SER A 1 83 ? -10.877 12.756 9.196 1.00 93.56 83 SER A O 1
ATOM 640 N N . ALA A 1 84 ? -9.363 11.579 8.023 1.00 87.94 84 ALA A N 1
ATOM 641 C CA . ALA A 1 84 ? -9.900 11.908 6.705 1.00 87.94 84 ALA A CA 1
ATOM 642 C C . ALA A 1 84 ? -11.300 11.315 6.457 1.00 87.94 84 ALA A C 1
ATOM 644 O O . ALA A 1 84 ? -12.084 11.903 5.723 1.00 87.94 84 ALA A O 1
ATOM 645 N N . SER A 1 85 ? -11.632 10.179 7.078 1.00 78.94 85 SER A N 1
ATOM 646 C CA . SER A 1 85 ? -12.955 9.540 6.963 1.00 78.94 85 SER A CA 1
ATOM 647 C C . SER A 1 85 ? -14.039 10.149 7.863 1.00 78.94 85 SER A C 1
ATOM 649 O O . SER A 1 85 ? -15.219 9.847 7.700 1.00 78.94 85 SER A O 1
ATOM 651 N N . SER A 1 86 ? -13.639 10.990 8.821 1.00 69.88 86 SER A N 1
ATOM 652 C CA . SER A 1 86 ? -14.536 11.678 9.762 1.00 69.88 86 SER A CA 1
ATOM 653 C C . SER A 1 86 ? -14.977 13.078 9.305 1.00 69.88 86 SER A C 1
ATOM 655 O O . SER A 1 86 ? -15.710 13.750 10.031 1.00 69.88 86 SER A O 1
ATOM 657 N N . SER A 1 87 ? -14.518 13.507 8.123 1.00 52.38 87 SER A N 1
ATOM 658 C CA . SER A 1 87 ? -14.795 14.806 7.487 1.00 52.38 87 SER A CA 1
ATOM 659 C C . SER A 1 87 ? -15.824 14.669 6.368 1.00 52.38 87 SER A C 1
ATOM 661 O O . SER A 1 87 ? -16.652 15.595 6.228 1.00 52.38 87 SER A O 1
#

Solvent-accessible surface area (backbone atoms only — not comparable to full-atom values): 4904 Å² total; per-residue (Å²): 136,74,95,63,54,72,68,58,28,49,51,54,53,53,48,34,61,54,22,37,80,69,70,37,56,69,62,29,51,59,49,59,76,46,35,71,73,50,35,76,54,65,68,63,33,50,46,53,51,24,53,50,31,36,53,70,69,38,47,71,62,16,48,64,53,32,70,76,49,86,49,71,69,31,51,53,51,41,56,52,51,54,56,63,74,75,110

Secondary structure (DSSP, 8-state):
---S-HHHHHHHHHHHHHHHHTT-HHHHHHHHHHHHHH--SHHHHHHHHHHHHHHTT-HHHHHHHHTT--SHHHHHHHHHHHHHHT-